Protein AF-A0A1E5W6G3-F1 (afdb_monomer_lite)

pLDDT: mean 72.51, std 15.62, range [34.88, 93.56]

InterPro domains:
  IPR001906 Terpene synthase, N-terminal domain [PF01397] (18-118)
  IPR008930 Terpenoid cyclases/protein prenyltransferase alpha-alpha toroid [SSF48239] (16-119)
  IPR036965 Terpene synthase, N-terminal domain superfamily [G3DSA:1.50.10.130] (19-120)

Sequence (121 aa):
LPYSPAEQDCRRQYTLSVWGDFFLTYQPCTTEELLSMEKKAQARKEEVRWILLDAGTSDDLARKLDHVDELERLGVDYQYKDTHELLCAVYHDKDGGSSDLYVTLLRFYPLHENVFQVTWH

Structure (mmCIF, N/CA/C/O backbone):
data_AF-A0A1E5W6G3-F1
#
_entry.id   AF-A0A1E5W6G3-F1
#
loop_
_atom_site.group_PDB
_atom_site.id
_atom_site.type_symbol
_atom_site.label_atom_id
_atom_site.label_alt_id
_atom_site.label_comp_id
_atom_site.label_asym_id
_atom_site.label_entity_id
_atom_site.label_seq_id
_atom_site.pdbx_PDB_ins_code
_atom_site.Cartn_x
_atom_site.Cartn_y
_atom_site.Cartn_z
_atom_site.occupancy
_atom_site.B_iso_or_equiv
_atom_site.auth_seq_id
_atom_site.auth_comp_id
_atom_site.auth_asym_id
_atom_site.auth_atom_id
_atom_site.pdbx_PDB_model_num
ATOM 1 N N . LEU A 1 1 ? -74.639 -14.347 10.493 1.00 42.56 1 LEU A N 1
ATOM 2 C CA . LEU A 1 1 ? -73.641 -14.866 9.531 1.00 42.56 1 LEU A CA 1
ATOM 3 C C . LEU A 1 1 ? -72.265 -14.449 10.034 1.00 42.56 1 LEU A C 1
ATOM 5 O O . LEU A 1 1 ? -72.060 -13.247 10.158 1.00 42.56 1 LEU A O 1
ATOM 9 N N . PRO A 1 2 ? -71.384 -15.383 10.428 1.00 45.38 2 PRO A N 1
ATOM 10 C CA . PRO A 1 2 ? -70.052 -15.041 10.910 1.00 45.38 2 PRO A CA 1
ATOM 11 C C . PRO A 1 2 ? -69.121 -14.814 9.712 1.00 45.38 2 PRO A C 1
ATOM 13 O O . PRO A 1 2 ? -69.102 -15.610 8.776 1.00 45.38 2 PRO A O 1
ATOM 16 N N . TYR A 1 3 ? -68.376 -13.711 9.724 1.00 34.88 3 TYR A N 1
ATOM 17 C CA . TYR A 1 3 ? -67.296 -13.460 8.772 1.00 34.88 3 TYR A CA 1
ATOM 18 C C . TYR A 1 3 ? -66.087 -14.341 9.136 1.00 34.88 3 TYR A C 1
ATOM 20 O O . TYR A 1 3 ? -65.683 -14.383 10.295 1.00 34.88 3 TYR A O 1
ATOM 28 N N . SER A 1 4 ? -65.550 -15.062 8.147 1.00 51.94 4 SER A N 1
ATOM 29 C CA . SER A 1 4 ? -64.364 -15.933 8.241 1.00 51.94 4 SER A CA 1
ATOM 30 C C . SER A 1 4 ? -63.081 -15.144 7.905 1.00 51.94 4 SER A C 1
ATOM 32 O O . SER A 1 4 ? -63.168 -14.203 7.109 1.00 51.94 4 SER A O 1
ATOM 34 N N . PRO A 1 5 ? -61.909 -15.487 8.480 1.00 53.66 5 PRO A N 1
ATOM 35 C CA . PRO A 1 5 ? -60.715 -14.656 8.466 1.00 53.66 5 PRO A CA 1
ATOM 36 C C . PRO A 1 5 ? -59.862 -14.941 7.227 1.00 53.66 5 PRO A C 1
ATOM 38 O O . PRO A 1 5 ? -59.410 -16.062 7.008 1.00 53.66 5 PRO A O 1
ATOM 41 N N . ALA A 1 6 ? -59.601 -13.913 6.425 1.00 44.81 6 ALA A N 1
ATOM 42 C CA . ALA A 1 6 ? -58.500 -13.939 5.473 1.00 44.81 6 ALA A CA 1
ATOM 43 C C . ALA A 1 6 ? -57.310 -13.228 6.123 1.00 44.81 6 ALA A C 1
ATOM 45 O O . ALA A 1 6 ? -57.050 -12.052 5.879 1.00 44.81 6 ALA A O 1
ATOM 46 N N . GLU A 1 7 ? -56.618 -13.953 7.001 1.00 54.56 7 GLU A N 1
ATOM 47 C CA . GLU A 1 7 ? -55.254 -13.634 7.414 1.00 54.56 7 GLU A CA 1
ATOM 48 C C . GLU A 1 7 ? -54.348 -13.756 6.182 1.00 54.56 7 GLU A C 1
ATOM 50 O O . GLU A 1 7 ? -53.746 -14.793 5.915 1.00 54.56 7 GLU A O 1
ATOM 55 N N . GLN A 1 8 ? -54.269 -12.696 5.384 1.00 51.97 8 GLN A N 1
ATOM 56 C CA . GLN A 1 8 ? -53.171 -12.521 4.441 1.00 51.97 8 GLN A CA 1
ATOM 57 C C . GLN A 1 8 ? -52.040 -11.806 5.169 1.00 51.97 8 GLN A C 1
ATOM 59 O O . GLN A 1 8 ? -51.769 -10.624 4.963 1.00 51.97 8 GLN A O 1
ATOM 64 N N . ASP A 1 9 ? -51.377 -12.555 6.048 1.00 55.25 9 ASP A N 1
ATOM 65 C CA . ASP A 1 9 ? -50.040 -12.207 6.504 1.00 55.25 9 ASP A CA 1
ATOM 66 C C . ASP A 1 9 ? -49.089 -12.463 5.327 1.00 55.25 9 ASP A C 1
ATOM 68 O O . ASP A 1 9 ? -48.521 -13.544 5.159 1.00 55.25 9 ASP A O 1
ATOM 72 N N . CYS A 1 10 ? -48.967 -11.470 4.443 1.00 51.53 10 CYS A N 1
ATOM 73 C CA . CYS A 1 10 ? -47.895 -11.401 3.458 1.00 51.53 10 CYS A CA 1
ATOM 74 C C . CYS A 1 10 ? -46.570 -11.176 4.201 1.00 51.53 10 CYS A C 1
ATOM 76 O O . CYS A 1 10 ? -45.949 -10.114 4.079 1.00 51.53 10 CYS A O 1
ATOM 78 N N . ARG A 1 11 ? -46.124 -12.176 4.977 1.00 61.16 11 ARG A N 1
ATOM 79 C CA . ARG A 1 11 ? -44.768 -12.223 5.518 1.00 61.16 11 ARG A CA 1
ATOM 80 C C . ARG A 1 11 ? -43.830 -12.312 4.337 1.00 61.16 11 ARG A C 1
ATOM 82 O O . ARG A 1 11 ? -43.587 -13.383 3.786 1.00 61.16 11 ARG A O 1
ATOM 89 N N . ARG A 1 12 ? -43.305 -11.160 3.938 1.00 62.09 12 ARG A N 1
ATOM 90 C CA . ARG A 1 12 ? -42.114 -11.073 3.104 1.00 62.09 12 ARG A CA 1
ATOM 91 C C . ARG A 1 12 ? -41.062 -11.962 3.766 1.00 62.09 12 ARG A C 1
ATOM 93 O O . ARG A 1 12 ? -40.631 -11.685 4.883 1.00 62.09 12 ARG A O 1
ATOM 100 N N . GLN A 1 13 ? -40.729 -13.072 3.117 1.00 66.44 13 GLN A N 1
ATOM 101 C CA . GLN A 1 13 ? -39.709 -14.002 3.585 1.00 66.44 13 GLN A CA 1
ATOM 102 C C . GLN A 1 13 ? -38.348 -13.355 3.341 1.00 66.44 13 GLN A C 1
ATOM 104 O O . GLN A 1 13 ? -37.682 -13.610 2.343 1.00 66.44 13 GLN A O 1
ATOM 109 N N . TYR A 1 14 ? -37.977 -12.434 4.223 1.00 70.44 14 TYR A N 1
ATOM 110 C CA . TYR A 1 14 ? -36.634 -11.889 4.248 1.00 70.44 14 TYR A CA 1
ATOM 111 C C . TYR A 1 14 ? -35.683 -13.003 4.678 1.00 70.44 14 TYR A C 1
ATOM 113 O O . TYR A 1 14 ? -35.872 -13.627 5.724 1.00 70.44 14 TYR A O 1
ATOM 121 N N . THR A 1 15 ? -34.671 -13.272 3.857 1.00 75.19 15 THR A N 1
ATOM 122 C CA . THR A 1 15 ? -33.568 -14.148 4.245 1.00 75.19 15 THR A CA 1
ATOM 123 C C . THR A 1 15 ? -32.847 -13.519 5.426 1.00 75.19 15 THR A C 1
ATOM 125 O O . THR A 1 15 ? -32.469 -12.347 5.374 1.00 75.19 15 THR A O 1
ATOM 128 N N . LEU A 1 16 ? -32.683 -14.296 6.495 1.00 80.44 16 LEU A N 1
ATOM 129 C CA . LEU A 1 16 ? -31.945 -13.868 7.676 1.00 80.44 16 LEU A CA 1
ATOM 130 C C . LEU A 1 16 ? -30.526 -13.454 7.281 1.00 80.44 16 LEU A C 1
ATOM 132 O O . LEU A 1 16 ? -29.911 -14.056 6.398 1.00 80.44 16 LEU A O 1
ATOM 136 N N . SER A 1 17 ? -30.015 -12.421 7.949 1.00 82.19 17 SER A N 1
ATOM 137 C CA . SER A 1 17 ? -28.623 -12.015 7.795 1.00 82.19 17 SER A CA 1
ATOM 138 C C . SER A 1 17 ? -27.716 -13.195 8.136 1.00 82.19 17 SER A C 1
ATOM 140 O O . SER A 1 17 ? -27.802 -13.738 9.236 1.00 82.19 17 SER A O 1
ATOM 142 N N . VAL A 1 18 ? -26.820 -13.557 7.212 1.00 86.81 18 VAL A N 1
ATOM 143 C CA . VAL A 1 18 ? -25.780 -14.582 7.433 1.00 86.81 18 VAL A CA 1
ATOM 144 C C . VAL A 1 18 ? -24.863 -14.192 8.599 1.00 86.81 18 VAL A C 1
ATOM 146 O O . VAL A 1 18 ? -24.268 -15.049 9.243 1.00 86.81 18 VAL A O 1
ATOM 149 N N . TRP A 1 19 ? -24.789 -12.896 8.899 1.00 86.06 19 TRP A N 1
ATOM 150 C CA . TRP A 1 19 ? -23.913 -12.331 9.917 1.00 86.06 19 TRP A CA 1
ATOM 151 C C . TRP A 1 19 ? -24.595 -12.121 11.270 1.00 86.06 19 TRP A C 1
ATOM 153 O O . TRP A 1 19 ? -23.895 -11.978 12.268 1.00 86.06 19 TRP A O 1
ATOM 163 N N . GLY A 1 20 ? -25.933 -12.102 11.328 1.00 85.25 20 GLY A N 1
ATOM 164 C CA . GLY A 1 20 ? -26.675 -11.786 12.555 1.00 85.25 20 GLY A CA 1
ATOM 165 C C . GLY A 1 20 ? -26.103 -10.556 13.273 1.00 85.25 20 GLY A C 1
ATOM 166 O O . GLY A 1 20 ? -25.915 -9.511 12.651 1.00 85.25 20 GLY A O 1
ATOM 167 N N . ASP A 1 21 ? -25.750 -10.733 14.547 1.00 86.19 21 ASP A N 1
ATOM 168 C CA . ASP A 1 21 ? -25.182 -9.697 15.420 1.00 86.19 21 ASP A CA 1
ATOM 169 C C . ASP A 1 21 ? -23.642 -9.745 15.515 1.00 86.19 21 ASP A C 1
ATOM 171 O O . ASP A 1 21 ? -23.052 -9.078 16.363 1.00 86.19 21 ASP A O 1
ATOM 175 N N . PHE A 1 22 ? -22.961 -10.516 14.656 1.00 84.12 22 PHE A N 1
ATOM 176 C CA . PHE A 1 22 ? -21.512 -10.774 14.738 1.00 84.12 22 PHE A CA 1
ATOM 177 C C . PHE A 1 22 ? -20.656 -9.497 14.800 1.00 84.12 22 PHE A C 1
ATOM 179 O O . PHE A 1 22 ? -19.692 -9.425 15.559 1.00 84.12 22 PHE A O 1
ATOM 186 N N . PHE A 1 23 ? -21.022 -8.466 14.035 1.00 86.56 23 PHE A N 1
ATOM 187 C CA . PHE A 1 23 ? -20.297 -7.191 14.014 1.00 86.56 23 PHE A CA 1
ATOM 188 C C . PHE A 1 23 ? -20.651 -6.258 15.184 1.00 86.56 23 PHE A C 1
ATOM 190 O O . PHE A 1 23 ? -19.932 -5.289 15.420 1.00 86.56 23 PHE A O 1
ATOM 197 N N . LEU A 1 24 ? -21.727 -6.532 15.933 1.00 87.75 24 LEU A N 1
ATOM 198 C CA . LEU A 1 24 ? -22.168 -5.679 17.046 1.00 87.75 24 LEU A CA 1
ATOM 199 C C . LEU A 1 24 ? -21.303 -5.856 18.299 1.00 87.75 24 LEU A C 1
ATOM 201 O O . LEU A 1 24 ? -21.219 -4.947 19.120 1.00 87.75 24 LEU A O 1
ATOM 205 N N . THR A 1 25 ? -20.639 -7.003 18.446 1.00 85.94 25 THR A N 1
ATOM 206 C CA . THR A 1 25 ? -19.797 -7.327 19.608 1.00 85.94 25 THR A CA 1
ATOM 207 C C . THR A 1 25 ? -18.306 -7.115 19.349 1.00 85.94 25 THR A C 1
ATOM 209 O O . THR A 1 25 ? -17.474 -7.712 20.033 1.00 85.94 25 THR A O 1
ATOM 212 N N . TYR A 1 26 ? -17.945 -6.299 18.354 1.00 84.12 26 TYR A N 1
ATOM 213 C CA . TYR A 1 26 ? -16.544 -6.015 18.059 1.00 84.12 26 TYR A CA 1
ATOM 214 C C . TYR A 1 26 ? -15.863 -5.332 19.250 1.00 84.12 26 TYR A C 1
ATOM 216 O O . TYR A 1 26 ? -16.287 -4.270 19.708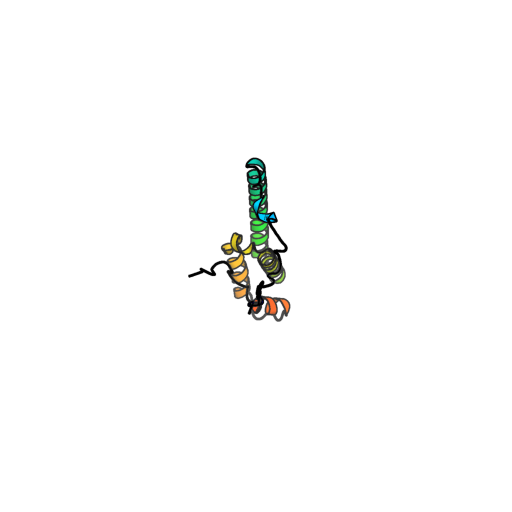 1.00 84.12 26 TYR A O 1
ATOM 224 N N . GLN A 1 27 ? -14.781 -5.940 19.730 1.00 85.25 27 GLN A N 1
ATOM 225 C CA . GLN A 1 27 ? -13.892 -5.333 20.708 1.00 85.25 27 GLN A CA 1
ATOM 226 C C . GLN A 1 27 ? -12.685 -4.759 19.965 1.00 85.25 27 GLN A C 1
ATOM 228 O O . GLN A 1 27 ? -11.963 -5.520 19.317 1.00 85.25 27 GLN A O 1
ATOM 233 N N . PRO A 1 28 ? -12.458 -3.435 20.030 1.00 84.62 28 PRO A N 1
ATOM 234 C CA . PRO A 1 28 ? -11.257 -2.838 19.472 1.00 84.62 28 PRO A CA 1
ATOM 235 C C . PRO A 1 28 ? -10.008 -3.451 20.102 1.00 84.62 28 PRO A C 1
ATOM 237 O O . PRO A 1 28 ? -10.001 -3.768 21.292 1.00 84.62 28 PRO A O 1
ATOM 240 N N . CYS A 1 29 ? -8.938 -3.559 19.314 1.00 84.69 29 CYS A N 1
ATOM 241 C CA . CYS A 1 29 ? -7.620 -3.881 19.847 1.00 84.69 29 CYS A CA 1
ATOM 242 C C . CYS A 1 29 ? -7.238 -2.910 20.970 1.00 84.69 29 CYS A C 1
ATOM 244 O O . CYS A 1 29 ? -7.597 -1.725 20.949 1.00 84.69 29 CYS A O 1
ATOM 246 N N . THR A 1 30 ? -6.475 -3.408 21.938 1.00 91.69 30 THR A N 1
ATOM 247 C CA . THR A 1 30 ? -5.939 -2.567 23.008 1.00 91.69 30 THR A CA 1
ATOM 248 C C . THR A 1 30 ? -4.961 -1.535 22.442 1.00 91.69 30 THR A C 1
ATOM 250 O O . THR A 1 30 ? -4.365 -1.722 21.378 1.00 91.69 30 THR A O 1
ATOM 253 N N . THR A 1 31 ? -4.754 -0.435 23.167 1.00 90.56 31 THR A N 1
ATOM 254 C CA . THR A 1 31 ? -3.828 0.627 22.748 1.00 90.56 31 THR A CA 1
ATOM 255 C C . THR A 1 31 ? -2.413 0.096 22.498 1.00 90.56 31 THR A C 1
ATOM 257 O O . THR A 1 31 ? -1.753 0.523 21.555 1.00 90.56 31 THR A O 1
ATOM 260 N N . GLU A 1 32 ? -1.944 -0.860 23.303 1.00 92.06 32 GLU A N 1
ATOM 261 C CA . GLU A 1 32 ? -0.614 -1.461 23.142 1.00 92.06 32 GLU A CA 1
ATOM 262 C C . GLU A 1 32 ? -0.506 -2.302 21.863 1.00 92.06 32 GLU A C 1
ATOM 264 O O . GLU A 1 32 ? 0.493 -2.214 21.142 1.00 92.06 32 GLU A O 1
ATOM 269 N N . GLU A 1 33 ? -1.545 -3.076 21.544 1.00 91.75 33 GLU A N 1
ATOM 270 C CA . GLU A 1 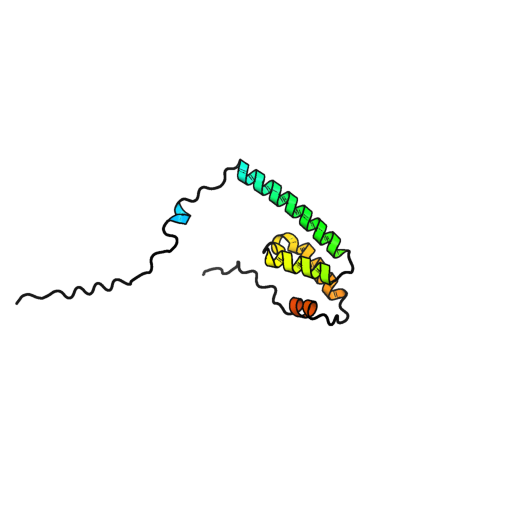33 ? -1.617 -3.862 20.310 1.00 91.75 33 GLU A CA 1
ATOM 271 C C . GLU A 1 33 ? -1.661 -2.958 19.080 1.00 91.75 33 GLU A C 1
ATOM 273 O O . GLU A 1 33 ? -0.901 -3.183 18.136 1.00 91.75 33 GLU A O 1
ATOM 278 N N . LEU A 1 34 ? -2.472 -1.895 19.115 1.00 91.50 34 LEU A N 1
ATOM 279 C CA . LEU A 1 34 ? -2.548 -0.912 18.033 1.00 91.50 34 LEU A CA 1
ATOM 280 C C . LEU A 1 34 ? -1.194 -0.242 17.787 1.00 91.50 34 LEU A C 1
ATOM 282 O O . LEU A 1 34 ? -0.721 -0.230 16.653 1.00 91.50 34 LEU A O 1
ATOM 286 N N . LEU A 1 35 ? -0.521 0.231 18.841 1.00 93.06 35 LEU A N 1
ATOM 287 C CA . LEU A 1 35 ? 0.807 0.845 18.726 1.00 93.06 35 LEU A CA 1
ATOM 288 C C . LEU A 1 35 ? 1.859 -0.141 18.195 1.00 93.06 35 LEU A C 1
ATOM 290 O O . LEU A 1 35 ? 2.753 0.237 17.435 1.00 93.06 35 LEU A O 1
ATOM 294 N N . SER A 1 36 ? 1.777 -1.412 18.591 1.00 93.56 36 SER A N 1
ATOM 295 C CA . SER A 1 36 ? 2.659 -2.469 18.086 1.00 93.56 36 SER A CA 1
ATOM 296 C C . SER A 1 36 ? 2.422 -2.741 16.597 1.00 93.56 36 SER A C 1
ATOM 298 O O . SER A 1 36 ? 3.378 -2.841 15.821 1.00 93.56 36 SER A O 1
ATOM 300 N N . MET A 1 37 ? 1.157 -2.821 16.180 1.00 92.88 37 MET A N 1
ATOM 301 C CA . MET A 1 37 ? 0.769 -3.004 14.780 1.00 92.88 37 MET A CA 1
ATOM 302 C C . MET A 1 37 ? 1.180 -1.810 13.921 1.00 92.88 37 MET A C 1
ATOM 304 O O . MET A 1 37 ? 1.745 -2.012 12.848 1.00 92.88 37 MET A O 1
ATOM 308 N N . GLU A 1 38 ? 0.974 -0.588 14.408 1.00 91.31 38 GLU A N 1
ATOM 309 C CA . GLU A 1 38 ? 1.356 0.644 13.719 1.00 91.31 38 GLU A CA 1
ATOM 310 C C . GLU A 1 38 ? 2.872 0.728 13.520 1.00 91.31 38 GLU A C 1
ATOM 312 O O . GLU A 1 38 ? 3.336 0.956 12.405 1.00 91.31 38 GLU A O 1
ATOM 317 N N . LYS A 1 39 ? 3.669 0.437 14.558 1.00 93.06 39 LYS A N 1
ATOM 318 C CA . LYS A 1 39 ? 5.137 0.394 14.435 1.00 93.06 39 LYS A CA 1
ATOM 319 C C . LYS A 1 39 ? 5.600 -0.614 13.385 1.00 93.06 39 LYS A C 1
ATOM 321 O O . LYS A 1 39 ? 6.478 -0.305 12.582 1.00 93.06 39 LYS A O 1
ATOM 326 N N . LYS A 1 40 ? 5.009 -1.813 13.371 1.00 92.44 40 LYS A N 1
ATOM 327 C CA . LYS A 1 40 ? 5.323 -2.847 12.370 1.00 92.44 40 LYS A CA 1
ATOM 328 C C . LYS A 1 40 ? 4.890 -2.430 10.966 1.00 92.44 40 LYS A C 1
ATOM 330 O O . LYS A 1 40 ? 5.616 -2.687 10.010 1.00 92.44 40 LYS A O 1
ATOM 335 N N . ALA A 1 41 ? 3.721 -1.804 10.840 1.00 89.62 41 ALA A N 1
ATOM 336 C CA . ALA A 1 41 ? 3.231 -1.280 9.573 1.00 89.62 41 ALA A CA 1
ATOM 337 C C . ALA A 1 41 ? 4.170 -0.195 9.039 1.00 89.62 41 ALA A C 1
ATOM 339 O O . ALA A 1 41 ? 4.555 -0.258 7.878 1.00 89.62 41 ALA A O 1
ATOM 340 N N . GLN A 1 42 ? 4.619 0.725 9.894 1.00 89.06 42 GLN A N 1
ATOM 341 C CA . GLN A 1 42 ? 5.538 1.791 9.511 1.00 89.06 42 GLN A CA 1
ATOM 342 C C . GLN A 1 42 ? 6.916 1.262 9.093 1.00 89.06 42 GLN A C 1
ATOM 344 O O . GLN A 1 42 ? 7.470 1.730 8.102 1.00 89.06 42 GLN A O 1
ATOM 349 N N . ALA A 1 43 ? 7.456 0.269 9.808 1.00 91.19 43 ALA A N 1
ATOM 350 C CA . ALA A 1 43 ? 8.723 -0.363 9.437 1.00 91.19 43 ALA A CA 1
ATOM 351 C C . ALA A 1 43 ? 8.633 -1.023 8.052 1.00 91.19 43 ALA A C 1
ATOM 353 O O . ALA A 1 43 ? 9.424 -0.709 7.165 1.00 91.19 43 ALA A O 1
ATOM 354 N N . ARG A 1 44 ? 7.602 -1.851 7.832 1.00 88.06 44 ARG A N 1
ATOM 355 C CA . ARG A 1 44 ? 7.363 -2.469 6.519 1.00 88.06 44 ARG A CA 1
ATOM 356 C C . ARG A 1 44 ? 7.091 -1.438 5.436 1.00 88.06 44 ARG A C 1
ATOM 358 O O . ARG A 1 44 ? 7.504 -1.629 4.297 1.00 88.06 44 ARG A O 1
ATOM 365 N N . LYS A 1 45 ? 6.421 -0.337 5.786 1.00 88.00 45 LYS A N 1
ATOM 366 C CA . LYS A 1 45 ? 6.130 0.725 4.833 1.00 88.00 45 LYS A CA 1
ATOM 367 C C . LYS A 1 45 ? 7.415 1.282 4.232 1.00 88.00 45 LYS A C 1
ATOM 369 O O . LYS A 1 45 ? 7.507 1.425 3.015 1.00 88.00 45 LYS A O 1
ATOM 374 N N . GLU A 1 46 ? 8.389 1.565 5.088 1.00 88.88 46 GLU A N 1
ATOM 375 C CA . GLU A 1 46 ? 9.684 2.091 4.676 1.00 88.88 46 GLU A CA 1
ATOM 376 C C . GLU A 1 46 ? 10.509 1.045 3.913 1.00 88.88 46 GLU A C 1
ATOM 378 O O . GLU A 1 46 ? 11.084 1.371 2.880 1.00 88.88 46 GLU A O 1
ATOM 383 N N . GLU A 1 47 ? 10.504 -0.222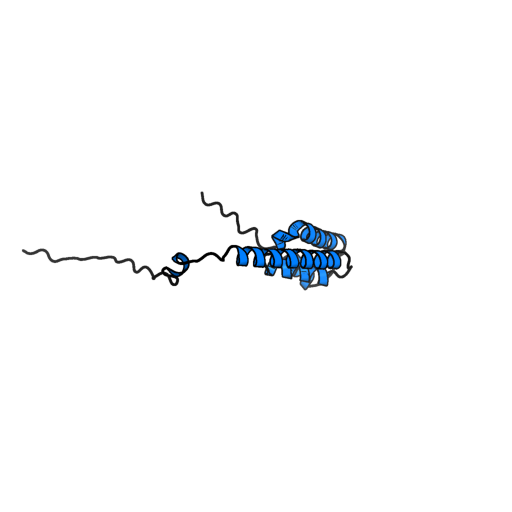 4.338 1.00 89.12 47 GLU A N 1
ATOM 384 C CA . GLU A 1 47 ? 11.167 -1.316 3.605 1.00 89.12 47 GLU A CA 1
ATOM 385 C C . GLU A 1 47 ? 10.673 -1.425 2.156 1.00 89.12 47 GLU A C 1
ATOM 387 O O . GLU A 1 47 ? 11.477 -1.443 1.222 1.00 89.12 47 GLU A O 1
ATOM 392 N N . VAL A 1 48 ? 9.353 -1.421 1.952 1.00 88.19 48 VAL A N 1
ATOM 393 C CA . VAL A 1 48 ? 8.750 -1.442 0.610 1.00 88.19 48 VAL A CA 1
ATOM 394 C C . VAL A 1 48 ? 9.142 -0.196 -0.182 1.00 88.19 48 VAL A C 1
ATOM 396 O O . VAL A 1 48 ? 9.441 -0.296 -1.369 1.00 88.19 48 VAL A O 1
ATOM 399 N N . ARG A 1 49 ? 9.213 0.974 0.466 1.00 87.00 49 ARG A N 1
ATOM 400 C CA . ARG A 1 49 ? 9.651 2.211 -0.191 1.00 87.00 49 ARG A CA 1
ATOM 401 C C . ARG A 1 49 ? 11.070 2.083 -0.747 1.00 87.00 49 ARG A C 1
ATOM 403 O O . ARG A 1 49 ? 11.308 2.507 -1.876 1.00 87.00 49 ARG A O 1
ATOM 410 N N . TRP A 1 50 ? 11.988 1.483 0.011 1.00 87.62 50 TRP A N 1
ATOM 411 C CA . TRP A 1 50 ? 13.361 1.234 -0.436 1.00 87.62 50 TRP A CA 1
ATOM 412 C C . TRP A 1 50 ? 13.432 0.248 -1.598 1.00 87.62 50 TRP A C 1
ATOM 414 O O . TRP A 1 50 ? 14.147 0.515 -2.561 1.00 87.62 50 TRP A O 1
ATOM 424 N N . ILE A 1 51 ? 12.665 -0.844 -1.544 1.00 86.75 51 ILE A N 1
ATOM 425 C CA . ILE A 1 51 ? 12.579 -1.818 -2.646 1.00 86.75 51 ILE A CA 1
ATOM 426 C C . ILE A 1 51 ? 12.095 -1.130 -3.926 1.00 86.75 51 ILE A C 1
ATOM 428 O O . ILE A 1 51 ? 12.660 -1.327 -4.999 1.00 86.75 51 ILE A O 1
ATOM 432 N N . LEU A 1 52 ? 11.087 -0.270 -3.803 1.00 85.00 52 LEU A N 1
ATOM 433 C CA . LEU A 1 52 ? 10.486 0.431 -4.930 1.00 85.00 52 LEU A CA 1
ATOM 434 C C . LEU A 1 52 ? 11.431 1.490 -5.532 1.00 85.00 52 LEU A C 1
ATOM 436 O O . LEU A 1 52 ? 11.508 1.641 -6.752 1.00 85.00 52 LEU A O 1
ATOM 440 N N . LEU A 1 53 ? 12.199 2.185 -4.686 1.00 84.25 53 LEU A N 1
ATOM 441 C CA . LEU A 1 53 ? 13.272 3.095 -5.106 1.00 84.25 53 LEU A CA 1
ATOM 442 C C . LEU A 1 53 ? 14.405 2.347 -5.825 1.00 84.25 53 LEU A C 1
ATOM 444 O O . LEU A 1 53 ? 14.830 2.786 -6.893 1.00 84.25 53 LEU A O 1
ATOM 448 N N . ASP A 1 54 ? 14.862 1.212 -5.283 1.00 85.38 54 ASP A N 1
ATOM 449 C CA . ASP A 1 54 ? 15.868 0.354 -5.929 1.00 85.38 54 ASP A CA 1
ATOM 450 C C . ASP A 1 54 ? 15.380 -0.118 -7.304 1.00 85.38 54 ASP A C 1
ATOM 452 O O . ASP A 1 54 ? 16.070 0.059 -8.316 1.00 85.38 54 ASP A O 1
ATOM 456 N N . ALA A 1 55 ? 14.148 -0.631 -7.363 1.00 81.50 55 ALA A N 1
ATOM 457 C CA . ALA A 1 55 ? 13.498 -1.030 -8.603 1.00 81.50 55 ALA A CA 1
ATOM 458 C C . ALA A 1 55 ? 13.485 0.110 -9.627 1.00 81.50 55 ALA A C 1
ATOM 460 O O . ALA A 1 55 ? 13.810 -0.121 -10.791 1.00 81.50 55 ALA A O 1
ATOM 461 N N . GLY A 1 56 ? 13.207 1.343 -9.193 1.00 76.44 56 GLY A N 1
ATOM 462 C CA . GLY A 1 56 ? 13.213 2.538 -10.039 1.00 76.44 56 GLY A CA 1
ATOM 463 C C . GLY A 1 56 ? 14.552 2.837 -10.709 1.00 76.44 56 GLY A C 1
ATOM 464 O O . GLY A 1 56 ? 14.563 3.275 -11.862 1.00 76.44 56 GLY A O 1
ATOM 465 N N . THR A 1 57 ? 15.665 2.552 -10.030 1.00 80.06 57 THR A N 1
ATOM 466 C CA . THR A 1 57 ? 17.022 2.779 -10.561 1.00 80.06 57 THR A CA 1
ATOM 467 C C . THR A 1 57 ? 17.504 1.692 -11.521 1.00 80.06 57 THR A C 1
ATOM 469 O O . THR A 1 57 ? 18.426 1.925 -12.299 1.00 80.06 57 THR A O 1
ATOM 472 N N . SER A 1 58 ? 16.881 0.514 -11.491 1.00 77.25 58 SER A N 1
ATOM 473 C CA . SER A 1 58 ? 17.165 -0.565 -12.436 1.00 77.25 58 SER A CA 1
ATOM 474 C C . SER A 1 58 ? 16.611 -0.249 -13.824 1.00 77.25 58 SER A C 1
ATOM 476 O O . SER A 1 58 ? 15.587 0.412 -13.957 1.00 77.25 58 SER A O 1
ATOM 478 N N . ASP A 1 59 ? 17.254 -0.752 -14.873 1.00 73.81 59 ASP A N 1
ATOM 479 C CA . ASP A 1 59 ? 16.731 -0.672 -16.242 1.00 73.81 59 ASP A CA 1
ATOM 480 C C . ASP A 1 59 ? 15.769 -1.821 -16.585 1.00 73.81 59 ASP A C 1
ATOM 482 O O . ASP A 1 59 ? 15.192 -1.834 -17.671 1.00 73.81 59 ASP A O 1
ATOM 486 N N . ASP A 1 60 ? 15.563 -2.763 -15.661 1.00 79.81 60 ASP A N 1
ATOM 487 C CA . ASP A 1 60 ? 14.651 -3.888 -15.846 1.00 79.81 60 ASP A CA 1
ATOM 488 C C . ASP A 1 60 ? 13.188 -3.441 -15.729 1.00 79.81 60 ASP A C 1
ATOM 490 O O . ASP A 1 60 ? 12.669 -3.168 -14.644 1.00 79.81 60 ASP A O 1
ATOM 494 N N . LEU A 1 61 ? 12.528 -3.359 -16.882 1.00 73.38 61 LEU A N 1
ATOM 495 C CA . LEU A 1 61 ? 11.136 -2.949 -17.006 1.00 73.38 61 LEU A CA 1
ATOM 496 C C . LEU A 1 61 ? 10.164 -3.961 -16.391 1.00 73.38 61 LEU A C 1
ATOM 498 O O . LEU A 1 61 ? 9.182 -3.556 -15.774 1.00 73.38 61 LEU A O 1
ATOM 502 N N . ALA A 1 62 ? 10.439 -5.259 -16.546 1.00 74.75 62 ALA A N 1
ATOM 503 C CA . ALA A 1 62 ? 9.564 -6.319 -16.052 1.00 74.75 62 ALA A CA 1
ATOM 504 C C . ALA A 1 62 ? 9.538 -6.307 -14.521 1.00 74.75 62 ALA A C 1
ATOM 506 O O . ALA A 1 62 ? 8.468 -6.292 -13.919 1.00 74.75 62 ALA A O 1
ATOM 507 N N . ARG A 1 63 ? 10.713 -6.157 -13.896 1.00 78.31 63 ARG A N 1
ATOM 508 C CA . ARG A 1 63 ? 10.833 -6.037 -12.436 1.00 78.31 63 ARG A CA 1
ATOM 509 C C . ARG A 1 63 ? 10.063 -4.838 -11.874 1.00 78.31 63 ARG A C 1
ATOM 511 O O . ARG A 1 63 ? 9.484 -4.929 -10.797 1.00 78.31 63 ARG A O 1
ATOM 518 N N . LYS A 1 64 ? 10.035 -3.708 -12.588 1.00 77.62 64 LYS A N 1
ATOM 519 C CA . LYS A 1 64 ? 9.247 -2.530 -12.178 1.00 77.62 64 LYS A CA 1
ATOM 520 C C . LYS A 1 64 ? 7.746 -2.800 -12.232 1.00 77.62 64 LYS A C 1
ATOM 522 O O . LYS A 1 64 ? 7.039 -2.392 -11.316 1.00 77.62 64 LYS A O 1
ATOM 527 N N . LEU A 1 65 ? 7.282 -3.469 -13.286 1.00 74.81 65 LEU A N 1
ATOM 528 C CA . LEU A 1 65 ? 5.870 -3.801 -13.465 1.00 74.81 65 LEU A CA 1
ATOM 529 C C . LEU A 1 65 ? 5.385 -4.812 -12.432 1.00 74.81 65 LEU A C 1
ATOM 531 O O . LEU A 1 65 ? 4.312 -4.612 -11.879 1.00 74.81 65 LEU A O 1
ATOM 535 N N . ASP A 1 66 ? 6.191 -5.823 -12.109 1.00 82.44 66 ASP A N 1
ATOM 536 C CA . ASP A 1 66 ? 5.842 -6.799 -11.074 1.00 82.44 66 ASP A CA 1
ATOM 537 C C . ASP A 1 66 ? 5.624 -6.120 -9.716 1.00 82.44 66 ASP A C 1
ATOM 539 O O . ASP A 1 66 ? 4.647 -6.398 -9.029 1.00 82.44 66 ASP A O 1
ATOM 543 N N . HIS A 1 67 ? 6.474 -5.155 -9.349 1.00 82.56 67 HIS A N 1
ATOM 544 C CA . HIS A 1 67 ? 6.277 -4.394 -8.114 1.00 82.56 67 HIS A CA 1
ATOM 545 C C . HIS A 1 67 ? 5.033 -3.499 -8.149 1.00 82.56 67 HIS A C 1
ATOM 547 O O . HIS A 1 67 ? 4.383 -3.322 -7.120 1.00 82.56 67 HIS A O 1
ATOM 553 N N . VAL A 1 68 ? 4.701 -2.923 -9.305 1.00 80.69 68 VAL A N 1
ATOM 554 C CA . VAL A 1 68 ? 3.484 -2.120 -9.473 1.00 80.69 68 VAL A CA 1
ATOM 555 C C . VAL A 1 68 ? 2.229 -2.994 -9.347 1.00 80.69 68 VAL A C 1
ATOM 557 O O . VAL A 1 68 ? 1.366 -2.676 -8.528 1.00 80.69 68 VAL A O 1
ATOM 560 N N . ASP A 1 69 ? 2.178 -4.126 -10.055 1.00 81.56 69 ASP A N 1
ATOM 561 C CA . ASP A 1 69 ? 1.081 -5.104 -9.978 1.00 81.56 69 ASP A CA 1
ATOM 562 C C . ASP A 1 69 ? 0.894 -5.628 -8.549 1.00 81.56 69 ASP A C 1
ATOM 564 O O . ASP A 1 69 ? -0.222 -5.676 -8.027 1.00 81.56 69 ASP A O 1
ATOM 568 N N . GLU A 1 70 ? 1.992 -5.954 -7.860 1.00 85.19 70 GLU A N 1
ATOM 569 C CA . GLU A 1 70 ? 1.941 -6.413 -6.474 1.00 85.19 70 GLU A CA 1
ATOM 570 C C . GLU A 1 70 ? 1.338 -5.363 -5.531 1.00 85.19 70 GLU A C 1
ATOM 572 O O . GLU A 1 70 ? 0.524 -5.715 -4.672 1.00 85.19 70 GLU A O 1
ATOM 577 N N . LEU A 1 71 ? 1.698 -4.084 -5.678 1.00 83.88 71 LEU A N 1
ATOM 578 C CA . LEU A 1 71 ? 1.165 -3.007 -4.836 1.00 83.88 71 LEU A CA 1
ATOM 579 C C . LEU A 1 71 ? -0.332 -2.783 -5.057 1.00 83.88 71 LEU A C 1
ATOM 581 O O . LEU A 1 71 ? -1.072 -2.618 -4.080 1.00 83.88 71 LEU A O 1
ATOM 585 N N . GLU A 1 72 ? -0.773 -2.810 -6.314 1.00 79.62 72 GLU A N 1
ATOM 586 C CA . GLU A 1 72 ? -2.186 -2.692 -6.684 1.00 79.62 72 GLU A CA 1
ATOM 587 C C . GLU A 1 72 ? -2.991 -3.884 -6.172 1.00 79.62 72 GLU A C 1
ATOM 589 O O . GLU A 1 72 ? -4.038 -3.717 -5.543 1.00 79.62 72 GLU A O 1
ATOM 594 N N . ARG A 1 73 ? -2.474 -5.104 -6.349 1.00 84.00 73 ARG A N 1
ATOM 595 C CA . ARG A 1 73 ? -3.148 -6.325 -5.894 1.00 84.00 73 ARG A CA 1
ATOM 596 C C . ARG A 1 73 ? -3.245 -6.412 -4.372 1.00 84.00 73 ARG A C 1
ATOM 598 O O . ARG A 1 73 ? -4.173 -7.027 -3.846 1.00 84.00 73 ARG A O 1
ATOM 605 N N . LEU A 1 74 ? -2.298 -5.804 -3.662 1.00 86.19 74 LEU A N 1
ATOM 606 C CA . LEU A 1 74 ? -2.340 -5.649 -2.209 1.00 86.19 74 LEU A CA 1
ATOM 607 C C . LEU A 1 74 ? -3.238 -4.485 -1.752 1.00 86.19 74 LEU A C 1
ATOM 609 O O . LEU A 1 74 ? -3.537 -4.405 -0.560 1.00 86.19 74 LEU A O 1
ATOM 613 N N . GLY A 1 75 ? -3.668 -3.599 -2.657 1.00 82.88 75 GLY A N 1
ATOM 614 C CA . GLY A 1 75 ? -4.477 -2.416 -2.344 1.00 82.88 75 GLY A CA 1
ATOM 615 C C . GLY A 1 75 ? -3.745 -1.390 -1.473 1.00 82.88 75 GLY A C 1
ATOM 616 O O . GLY A 1 75 ? -4.368 -0.700 -0.664 1.00 82.88 75 GLY A O 1
ATOM 617 N N . VAL A 1 76 ? -2.412 -1.340 -1.568 1.00 85.31 76 VAL A N 1
ATOM 618 C CA . VAL A 1 76 ? -1.553 -0.425 -0.790 1.00 85.31 76 VAL A CA 1
ATOM 619 C C . VAL A 1 76 ? -0.835 0.600 -1.664 1.00 85.31 76 VAL A C 1
ATOM 621 O O . VAL A 1 76 ? -0.110 1.443 -1.136 1.00 85.31 76 VAL A O 1
ATOM 624 N N . ASP A 1 77 ? -1.056 0.561 -2.977 1.00 77.69 77 ASP A N 1
ATOM 625 C CA . ASP A 1 77 ? -0.553 1.503 -3.981 1.00 77.69 77 ASP A CA 1
ATOM 626 C C . ASP A 1 77 ? -0.786 2.969 -3.574 1.00 77.69 77 ASP A C 1
ATOM 628 O O . ASP A 1 77 ? 0.118 3.802 -3.695 1.00 77.69 77 ASP A O 1
ATOM 632 N N . TYR A 1 78 ? -1.930 3.265 -2.943 1.00 79.19 78 TYR A N 1
ATOM 633 C CA . TYR A 1 78 ? -2.264 4.604 -2.447 1.00 79.19 78 TYR A CA 1
ATOM 634 C C . TYR A 1 78 ? -1.227 5.179 -1.465 1.00 79.19 78 TYR A C 1
ATOM 636 O O . TYR A 1 78 ? -1.061 6.397 -1.377 1.00 79.19 78 TYR A O 1
ATOM 644 N N . GLN A 1 79 ? -0.515 4.328 -0.713 1.00 83.50 79 GLN A N 1
ATOM 645 C CA . GLN A 1 79 ? 0.514 4.763 0.237 1.00 83.50 79 GLN A CA 1
ATOM 646 C C . GLN A 1 79 ? 1.837 5.137 -0.437 1.00 83.50 79 GLN A C 1
ATOM 648 O O . GLN A 1 79 ? 2.679 5.770 0.209 1.00 83.50 79 GLN A O 1
ATOM 653 N N . TYR A 1 80 ? 2.014 4.737 -1.696 1.00 80.94 80 TYR A N 1
ATOM 654 C CA . TYR A 1 80 ? 3.251 4.851 -2.467 1.00 80.94 80 TYR A CA 1
ATOM 655 C C . TYR A 1 80 ? 3.066 5.625 -3.766 1.00 80.94 80 TYR A C 1
ATOM 657 O O . TYR A 1 80 ? 3.923 5.537 -4.642 1.00 80.94 80 TYR A O 1
ATOM 665 N N . LYS A 1 81 ? 1.978 6.392 -3.880 1.00 76.88 81 LYS A N 1
ATOM 666 C CA . LYS A 1 81 ? 1.583 7.103 -5.096 1.00 76.88 81 LYS A CA 1
ATOM 667 C C . LYS A 1 81 ? 2.745 7.827 -5.787 1.00 76.88 81 LYS A C 1
ATOM 669 O O . LYS A 1 81 ? 2.951 7.607 -6.969 1.00 76.88 81 LYS A O 1
ATOM 674 N N . ASP A 1 82 ? 3.556 8.588 -5.051 1.00 74.88 82 ASP A N 1
ATOM 675 C CA . ASP A 1 82 ? 4.691 9.332 -5.623 1.00 74.88 82 ASP A CA 1
ATOM 676 C C . ASP A 1 82 ? 5.729 8.412 -6.294 1.00 74.88 82 ASP A C 1
ATOM 678 O O . ASP A 1 82 ? 6.216 8.681 -7.392 1.00 74.88 82 ASP A O 1
ATOM 682 N N . THR A 1 83 ? 6.082 7.304 -5.638 1.00 76.06 83 THR A N 1
ATOM 683 C CA . THR A 1 83 ? 7.074 6.355 -6.161 1.00 76.06 83 THR A CA 1
ATOM 684 C C . THR A 1 83 ? 6.477 5.478 -7.262 1.00 76.06 83 THR A C 1
ATOM 686 O O . THR A 1 83 ? 7.165 5.143 -8.224 1.00 76.06 83 THR A O 1
ATOM 689 N N . HIS A 1 84 ? 5.198 5.127 -7.139 1.00 73.19 84 HIS A N 1
ATOM 690 C CA . HIS A 1 84 ? 4.447 4.418 -8.168 1.00 73.19 84 HIS A CA 1
ATOM 691 C C . HIS A 1 84 ? 4.359 5.263 -9.451 1.00 73.19 84 HIS A C 1
ATOM 693 O O . HIS A 1 84 ? 4.702 4.779 -10.525 1.00 73.19 84 HIS A O 1
ATOM 699 N N . GLU A 1 85 ? 4.019 6.552 -9.347 1.00 74.25 85 GLU A N 1
ATOM 700 C CA . GLU A 1 85 ? 4.018 7.487 -10.480 1.00 74.25 85 GLU A CA 1
ATOM 701 C C . GLU A 1 85 ? 5.409 7.618 -11.111 1.00 74.25 85 GLU A C 1
ATOM 703 O O . GLU A 1 85 ? 5.526 7.613 -12.336 1.00 74.25 85 GLU A O 1
ATOM 708 N N . LEU A 1 86 ? 6.473 7.670 -10.301 1.00 75.12 86 LEU A N 1
ATOM 709 C CA . LEU A 1 86 ? 7.849 7.698 -10.801 1.00 75.12 86 LEU A CA 1
ATOM 710 C C . LEU A 1 86 ? 8.199 6.431 -11.598 1.00 75.12 86 LEU A C 1
ATOM 712 O O . LEU A 1 86 ? 8.783 6.529 -12.679 1.00 75.12 86 LEU A O 1
ATOM 716 N N . LEU A 1 87 ? 7.834 5.249 -11.097 1.00 73.81 87 LEU A N 1
ATOM 717 C CA . LEU A 1 87 ? 8.038 3.984 -11.806 1.00 73.81 87 LEU A CA 1
ATOM 718 C C . LEU A 1 87 ? 7.266 3.943 -13.127 1.00 73.81 87 LEU A C 1
ATOM 720 O O . LEU A 1 87 ? 7.837 3.590 -14.162 1.00 73.81 87 LEU A O 1
ATOM 724 N N . CYS A 1 88 ? 6.007 4.379 -13.105 1.00 70.25 88 CYS A N 1
ATOM 725 C CA . CYS A 1 88 ? 5.158 4.494 -14.286 1.00 70.25 88 CYS A CA 1
ATOM 726 C C . CYS A 1 88 ? 5.700 5.519 -15.300 1.00 70.25 88 CYS A C 1
ATOM 728 O O . CYS A 1 88 ? 5.619 5.291 -16.509 1.00 70.25 88 CYS A O 1
ATOM 730 N N . ALA A 1 89 ? 6.302 6.619 -14.844 1.00 70.38 89 ALA A N 1
ATOM 731 C CA . ALA A 1 89 ? 6.912 7.627 -15.710 1.00 70.38 89 ALA A CA 1
ATOM 732 C C . A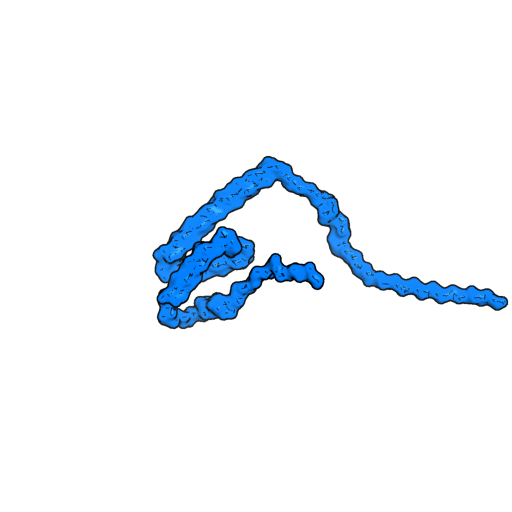LA A 1 89 ? 8.181 7.103 -16.399 1.00 70.38 89 ALA A C 1
ATOM 734 O O . ALA A 1 89 ? 8.318 7.242 -17.614 1.00 70.38 89 ALA A O 1
ATOM 735 N N . VAL A 1 90 ? 9.076 6.436 -15.656 1.00 68.94 90 VAL A N 1
ATOM 736 C CA . VAL A 1 90 ? 10.276 5.802 -16.239 1.00 68.94 90 VAL A CA 1
ATOM 737 C C . VAL A 1 90 ? 9.885 4.726 -17.254 1.00 68.94 90 VAL A C 1
ATOM 739 O O . VAL A 1 90 ? 10.558 4.549 -18.268 1.00 68.94 90 VAL A O 1
ATOM 742 N N . TYR A 1 91 ? 8.771 4.040 -17.011 1.00 63.56 91 TYR A N 1
ATOM 743 C CA . TYR A 1 91 ? 8.189 3.106 -17.961 1.00 63.56 91 TYR A CA 1
ATOM 744 C C . TYR A 1 91 ? 7.742 3.785 -19.270 1.00 63.56 91 TYR A C 1
ATOM 746 O O . TYR A 1 91 ? 8.058 3.289 -20.348 1.00 63.56 91 TYR A O 1
ATOM 754 N N . HIS A 1 92 ? 7.054 4.930 -19.200 1.00 64.69 92 HIS A N 1
ATOM 755 C CA . HIS A 1 92 ? 6.591 5.652 -20.395 1.00 64.69 92 HIS A CA 1
ATOM 756 C C . HIS A 1 92 ? 7.740 6.274 -21.204 1.00 64.69 92 HIS A C 1
ATOM 758 O O . HIS A 1 92 ? 7.637 6.364 -22.424 1.00 64.69 92 HIS A O 1
ATOM 764 N N . ASP A 1 93 ? 8.826 6.681 -20.544 1.00 64.00 93 ASP A N 1
ATOM 765 C CA . ASP A 1 93 ? 9.973 7.334 -21.190 1.00 64.00 93 ASP A CA 1
ATOM 766 C C . ASP A 1 93 ? 10.888 6.347 -21.939 1.00 64.00 93 ASP A C 1
ATOM 768 O O . ASP A 1 93 ? 11.448 6.675 -22.985 1.00 64.00 93 ASP A O 1
ATOM 772 N N . LYS A 1 94 ? 11.026 5.110 -21.440 1.00 60.34 94 LYS A N 1
ATOM 773 C CA . LYS A 1 94 ? 11.934 4.106 -22.028 1.00 60.34 94 LYS A CA 1
ATOM 774 C C . LYS A 1 94 ? 11.322 3.273 -23.148 1.00 60.34 94 LYS A C 1
ATOM 776 O O . LYS A 1 94 ? 12.053 2.550 -23.828 1.00 60.34 94 LYS A O 1
ATOM 781 N N . ASP A 1 95 ? 10.011 3.348 -23.355 1.00 53.69 95 ASP A N 1
ATOM 782 C CA . ASP A 1 95 ? 9.337 2.404 -24.236 1.00 53.69 95 ASP A CA 1
ATOM 783 C C . ASP A 1 95 ? 9.263 2.877 -25.692 1.00 53.69 95 ASP A C 1
ATOM 785 O O . ASP A 1 95 ? 8.244 3.343 -26.204 1.00 53.69 95 ASP A O 1
ATOM 789 N N . GLY A 1 96 ? 10.373 2.675 -26.398 1.00 53.75 96 GLY A N 1
ATOM 790 C CA . GLY A 1 96 ? 10.368 2.488 -27.844 1.00 53.75 96 GLY A CA 1
ATOM 791 C C . GLY A 1 96 ? 9.791 1.117 -28.212 1.00 53.75 96 GLY A C 1
ATOM 792 O O . GLY A 1 96 ? 10.519 0.272 -28.717 1.00 53.75 9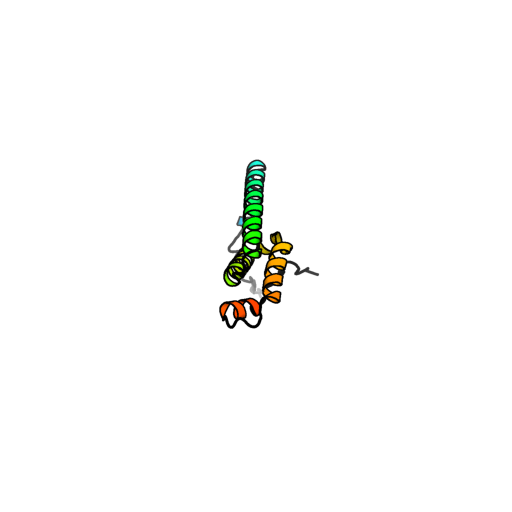6 GLY A O 1
ATOM 793 N N . GLY A 1 97 ? 8.500 0.887 -27.952 1.00 53.16 97 GLY A N 1
ATOM 794 C CA . GLY A 1 97 ? 7.748 -0.262 -28.468 1.00 53.16 97 GLY A CA 1
ATOM 795 C C . GLY A 1 97 ? 8.269 -1.643 -28.051 1.00 53.16 97 GLY A C 1
ATOM 796 O O . GLY A 1 97 ? 8.573 -2.469 -28.910 1.00 53.16 97 GLY A O 1
ATOM 797 N N . SER A 1 98 ? 8.339 -1.931 -26.754 1.00 56.56 98 SER A N 1
ATOM 798 C CA . SER A 1 98 ? 8.505 -3.299 -26.262 1.00 56.56 98 SER A CA 1
ATOM 799 C C . SER A 1 98 ? 7.269 -4.136 -26.612 1.00 56.56 98 SER A C 1
ATOM 801 O O . SER A 1 98 ? 6.152 -3.846 -26.183 1.00 56.56 98 SER A O 1
ATOM 803 N N . SER A 1 99 ? 7.471 -5.187 -27.410 1.00 56.41 99 SER A N 1
ATOM 804 C CA . SER A 1 99 ? 6.440 -6.120 -27.885 1.00 56.41 99 SER A CA 1
ATOM 805 C C . SER A 1 99 ? 6.023 -7.165 -26.845 1.00 56.41 99 SER A C 1
ATOM 807 O O . SER A 1 99 ? 5.476 -8.207 -27.214 1.00 56.41 99 SER A O 1
ATOM 809 N N . ASP A 1 100 ? 6.348 -6.959 -25.570 1.00 62.25 100 ASP A N 1
ATOM 810 C CA . ASP A 1 100 ? 6.010 -7.919 -24.530 1.00 62.25 100 ASP A CA 1
ATOM 811 C C . ASP A 1 100 ? 4.505 -7.857 -24.224 1.00 62.25 100 ASP A C 1
ATOM 813 O O . ASP A 1 100 ? 3.916 -6.802 -23.960 1.00 62.25 100 ASP A O 1
ATOM 817 N N . LEU A 1 101 ? 3.863 -9.018 -24.323 1.00 62.28 101 LEU A N 1
ATOM 818 C CA . LEU A 1 101 ? 2.428 -9.184 -24.131 1.00 62.28 101 LEU A CA 1
ATOM 819 C C . LEU A 1 101 ? 2.031 -8.822 -22.699 1.00 62.28 101 LEU A C 1
ATOM 821 O O . LEU A 1 101 ? 0.984 -8.215 -22.504 1.00 62.28 101 LEU A O 1
ATOM 825 N N . TYR A 1 102 ? 2.875 -9.148 -21.718 1.00 60.53 102 TYR A N 1
ATOM 826 C CA . TYR A 1 102 ? 2.649 -8.811 -20.312 1.00 60.53 102 TYR A CA 1
ATOM 827 C C . TYR A 1 102 ? 2.667 -7.293 -20.093 1.00 60.53 102 TYR A C 1
ATOM 829 O O . TYR A 1 102 ? 1.731 -6.723 -19.536 1.00 60.53 102 TYR A O 1
ATOM 837 N N . VAL A 1 103 ? 3.669 -6.629 -20.670 1.00 59.84 103 VAL A N 1
ATOM 838 C CA . VAL A 1 103 ? 3.821 -5.169 -20.685 1.00 59.84 103 VAL A CA 1
ATOM 839 C C . VAL A 1 103 ? 2.626 -4.478 -21.355 1.00 59.84 103 VAL A C 1
ATOM 841 O O . VAL A 1 103 ? 2.117 -3.467 -20.871 1.00 59.84 103 VAL A O 1
ATOM 844 N N . THR A 1 104 ? 2.155 -5.036 -22.469 1.00 62.78 104 THR A N 1
ATOM 845 C CA . THR A 1 104 ? 0.990 -4.527 -23.201 1.00 62.78 104 THR A CA 1
ATOM 846 C C . THR A 1 104 ? -0.292 -4.720 -22.391 1.00 62.78 104 THR A C 1
ATOM 848 O O . THR A 1 104 ? -1.096 -3.799 -22.284 1.00 62.78 104 THR A O 1
ATOM 851 N N . LEU A 1 105 ? -0.481 -5.888 -21.776 1.00 63.28 105 LEU A N 1
ATOM 852 C CA . LEU A 1 105 ? -1.653 -6.173 -20.952 1.00 63.28 105 LEU A CA 1
ATOM 853 C C . LEU A 1 105 ? -1.727 -5.250 -19.737 1.00 63.28 105 LEU A C 1
ATOM 855 O O . LEU A 1 105 ? -2.792 -4.691 -19.520 1.00 63.28 105 LEU A O 1
ATOM 859 N N . LEU A 1 106 ? -0.628 -5.016 -19.013 1.00 61.34 106 LEU A N 1
ATOM 860 C CA . LEU A 1 106 ? -0.604 -4.093 -17.868 1.00 61.34 106 LEU A CA 1
ATOM 861 C C . LEU A 1 106 ? -0.911 -2.639 -18.258 1.00 61.34 106 LEU A C 1
ATOM 863 O O . LEU A 1 106 ? -1.606 -1.947 -17.525 1.00 61.34 106 LEU A O 1
ATOM 867 N N . ARG A 1 107 ? -0.478 -2.181 -19.442 1.00 58.88 107 ARG A N 1
ATOM 868 C CA . ARG A 1 107 ? -0.865 -0.859 -19.981 1.00 58.88 107 ARG A CA 1
ATOM 869 C C . ARG A 1 107 ? -2.358 -0.705 -20.221 1.00 58.88 107 ARG A C 1
ATOM 871 O O . ARG A 1 107 ? -2.892 0.393 -20.085 1.00 58.88 107 ARG A O 1
ATOM 878 N N . PHE A 1 108 ? -2.987 -1.769 -20.708 1.00 58.03 108 PHE A N 1
ATOM 879 C CA . PHE A 1 108 ? -4.396 -1.759 -21.093 1.00 58.03 108 PHE A CA 1
ATOM 880 C C . PHE A 1 108 ? -5.312 -2.275 -19.986 1.00 58.03 108 PHE A C 1
ATOM 882 O O . PHE A 1 108 ? -6.526 -2.102 -20.097 1.00 58.03 108 PHE A O 1
ATOM 889 N N . TYR A 1 109 ? -4.758 -2.880 -18.934 1.00 62.66 109 TYR A N 1
ATOM 890 C CA . TYR A 1 109 ? -5.487 -3.191 -17.722 1.00 62.66 109 TYR A CA 1
ATOM 891 C C . TYR A 1 109 ? -5.821 -1.854 -17.059 1.00 62.66 109 TYR A C 1
ATOM 893 O O . TYR A 1 109 ? -4.913 -1.103 -16.700 1.00 62.66 109 TYR A O 1
ATOM 901 N N . PRO A 1 110 ? -7.105 -1.485 -16.951 1.00 57.78 110 PRO A N 1
ATOM 902 C CA . PRO A 1 110 ? -7.471 -0.294 -16.214 1.00 57.78 110 PRO A CA 1
ATOM 903 C C . PRO A 1 110 ? -7.020 -0.536 -14.776 1.00 57.78 110 PRO A C 1
ATOM 905 O O . PRO A 1 110 ? -7.551 -1.446 -14.139 1.00 57.78 110 PRO A O 1
ATOM 908 N N . LEU A 1 111 ? -6.047 0.245 -14.290 1.00 55.28 111 LEU A N 1
ATOM 909 C CA . LEU A 1 111 ? -5.776 0.409 -12.862 1.00 55.28 111 LEU A CA 1
ATOM 910 C C . LEU A 1 111 ? -7.125 0.708 -12.206 1.00 55.28 111 LEU A C 1
ATOM 912 O O . LEU A 1 111 ? -7.666 1.814 -12.341 1.00 55.28 111 LEU A O 1
ATOM 916 N N . HIS A 1 112 ? -7.751 -0.325 -11.648 1.00 52.41 112 HIS A N 1
ATOM 917 C CA . HIS A 1 112 ? -9.169 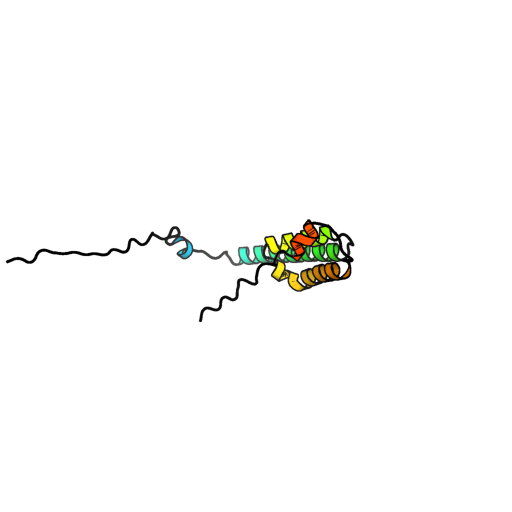-0.277 -11.343 1.00 52.41 112 HIS A CA 1
ATOM 918 C C . HIS A 1 112 ? -9.344 0.541 -10.069 1.00 52.41 112 HIS A C 1
ATOM 920 O O . HIS A 1 112 ? -9.172 0.054 -8.962 1.00 52.41 112 HIS A O 1
ATOM 926 N N . GLU A 1 113 ? -9.713 1.797 -10.298 1.00 50.88 113 GLU A N 1
ATOM 927 C CA . GLU A 1 113 ? -10.584 2.614 -9.470 1.00 50.88 113 GLU A CA 1
ATOM 928 C C . GLU A 1 113 ? -10.127 2.950 -8.038 1.00 50.88 113 GLU A C 1
ATOM 930 O O . GLU A 1 113 ? -10.083 2.146 -7.112 1.00 50.88 113 GLU A O 1
ATOM 935 N N . ASN A 1 114 ? -10.060 4.262 -7.819 1.00 47.69 114 ASN A N 1
ATOM 936 C CA . ASN A 1 114 ? -10.451 4.902 -6.570 1.00 47.69 114 ASN A CA 1
ATOM 937 C C . ASN A 1 114 ? -11.930 4.567 -6.224 1.00 47.69 114 ASN A C 1
ATOM 939 O O . ASN A 1 114 ? -12.788 5.452 -6.253 1.00 47.69 114 ASN A O 1
ATOM 943 N N . VAL A 1 115 ? -12.262 3.315 -5.877 1.00 46.00 115 VAL A N 1
ATOM 944 C CA . VAL A 1 115 ? -13.599 2.904 -5.384 1.00 46.00 115 VAL A CA 1
ATOM 945 C C . VAL A 1 115 ? -13.786 3.316 -3.920 1.00 46.00 115 VAL A C 1
ATOM 947 O O . VAL A 1 115 ? -14.171 2.517 -3.076 1.00 46.00 115 VAL A O 1
ATOM 950 N N . PHE A 1 116 ? -13.513 4.573 -3.573 1.00 45.75 116 PHE A N 1
ATOM 951 C CA . PHE A 1 116 ? -13.891 5.112 -2.259 1.00 45.75 116 PHE A CA 1
ATOM 952 C C . PHE A 1 116 ? -14.440 6.538 -2.316 1.00 45.75 116 PHE A C 1
ATOM 954 O O . PHE A 1 116 ? -14.389 7.259 -1.325 1.00 45.75 116 PHE A O 1
ATOM 961 N N . GLN A 1 117 ? -15.050 6.938 -3.435 1.00 41.22 117 GLN A N 1
ATOM 962 C CA . GLN A 1 117 ? -15.993 8.061 -3.437 1.00 41.22 117 GLN A CA 1
ATOM 963 C C . GLN A 1 117 ? -17.264 7.733 -4.223 1.00 41.22 117 GLN A C 1
ATOM 965 O O . GLN A 1 117 ? -17.582 8.357 -5.229 1.00 41.22 117 GLN A O 1
ATOM 970 N N . VAL A 1 118 ? -18.041 6.775 -3.715 1.00 39.47 118 VAL A N 1
ATOM 971 C CA . VAL A 1 118 ? -19.495 6.818 -3.911 1.00 39.47 118 VAL A CA 1
ATOM 972 C C . VAL A 1 118 ? -20.064 7.617 -2.743 1.00 39.47 118 VAL A C 1
ATOM 974 O O . VAL A 1 118 ? -20.411 7.084 -1.690 1.00 39.47 118 VAL A O 1
ATOM 977 N N . THR A 1 119 ? -20.071 8.935 -2.916 1.00 45.41 119 THR A N 1
ATOM 978 C CA . THR A 1 119 ? -20.810 9.866 -2.067 1.00 45.41 119 THR A CA 1
ATOM 979 C C . THR A 1 119 ? -22.294 9.601 -2.295 1.00 45.41 119 THR A C 1
ATOM 981 O O . THR A 1 119 ? -22.826 9.911 -3.358 1.00 45.41 119 THR A O 1
ATOM 984 N N . TRP A 1 120 ? -22.954 8.986 -1.319 1.00 39.69 120 TRP A N 1
ATOM 985 C CA . TRP A 1 120 ? -24.409 8.890 -1.286 1.00 39.69 120 TRP A CA 1
ATOM 986 C C . TRP A 1 120 ? -24.984 10.292 -1.087 1.00 39.69 120 TRP A C 1
ATOM 988 O O . TRP A 1 120 ? -24.700 10.924 -0.067 1.00 39.69 120 TRP A O 1
ATOM 998 N N . HIS A 1 121 ? -25.781 10.767 -2.042 1.00 42.66 121 HIS A N 1
ATOM 999 C CA . HIS A 1 121 ? -26.641 11.931 -1.859 1.00 42.66 121 HIS A CA 1
ATOM 1000 C C . HIS A 1 121 ? -28.047 11.654 -2.384 1.00 42.66 121 HIS A C 1
ATOM 1002 O O . HIS A 1 121 ? -28.169 10.869 -3.352 1.00 42.66 121 HIS A O 1
#

Secondary structure (DSSP, 8-state):
-PPPP--------PPPPTTTTTTTTPPPPPHHHHHHHHHHHHHHHHHHHHHHHHHHHSS-HHHHHHHHHHHHHTT-GGGGHHHHHHHHHHHHHH-S----HHHHHHHHS-----TT-----

Organism: NCBI:txid888268

Foldseek 3Di:
DDDDDPPPPVPPPDDDDPCHCVVVPDDDDDPVVVVVVVVVVVVVLVVLVVVLVVQLPDPDLVSNLVSLVVCLVVVNCVSVVVSNVSSVVSNVVPDPPDPDPVSVCSVVPPSDDPPPPPPDD

Radius of gyration: 25.81 Å; chains: 1; bounding box: 91×28×52 Å